Protein AF-A0A7X8L7G6-F1 (afdb_monomer_lite)

pLDDT: mean 74.13, std 14.62, range [36.41, 93.44]

Secondary structure (DSSP, 8-state):
---THHHHHHHHHHHHHHHHHHHHHHHHHHHHHHHHHHHHHHHHHHHHHHH-SHHHHHHHHHHHHHHHT--SEEEEE-TTSTT-EEEEETTSSBPS---HHHHHHHHHHHHHHHHTTTT----------

Sequence (129 aa):
MAFETSGDRSAYDAEDKKLSASTLQKAAAIKKLNGSLGVLKNEIRELSDEMGGAASTVDKINVLLQKTGFRGFQLRPHASVPDKYEVVSEDGEVSKGLSEGEKNFIAFLYFYFYVQGAWAKKTSLREKL

Radius of gyration: 26.32 Å; chains: 1; bounding box: 37×32×105 Å

Foldseek 3Di:
DDDPVVVVVVVVVVVVVVVVVVVVVVVVVVVVVVVVVVVVVVVLVVVLVVVLFLQSLQVVVQVVCVVVPNQQWGWDADPPDGNDIFIAGPVRHGDPDDDPVRVVVVVVSVVVCVVVCSSPDPPPPPPPD

Structure (mmCIF, N/CA/C/O backbone):
data_AF-A0A7X8L7G6-F1
#
_entry.id   AF-A0A7X8L7G6-F1
#
loop_
_atom_site.group_PDB
_atom_site.id
_atom_site.type_symbol
_atom_site.label_atom_id
_atom_site.label_alt_id
_atom_site.label_comp_id
_atom_site.label_asym_id
_atom_site.label_entity_id
_atom_site.label_seq_id
_atom_site.pdbx_PDB_ins_code
_atom_site.Cartn_x
_atom_site.Cartn_y
_atom_site.Cartn_z
_atom_site.occupancy
_atom_site.B_iso_or_equiv
_atom_site.auth_seq_id
_atom_site.auth_comp_id
_atom_site.auth_asym_id
_atom_site.auth_atom_id
_atom_site.pdbx_PDB_model_num
ATOM 1 N N . MET A 1 1 ? 10.939 -2.525 -69.394 1.00 42.97 1 MET A N 1
ATOM 2 C CA . MET A 1 1 ? 10.338 -2.233 -68.077 1.00 42.97 1 MET A CA 1
ATOM 3 C C . MET A 1 1 ? 11.344 -2.640 -67.016 1.00 42.97 1 MET A C 1
ATOM 5 O O . MET A 1 1 ? 11.482 -3.825 -66.749 1.00 42.97 1 MET A O 1
ATOM 9 N N . ALA A 1 2 ? 12.136 -1.686 -66.527 1.00 46.66 2 ALA A N 1
ATOM 10 C CA . ALA A 1 2 ? 13.076 -1.924 -65.437 1.00 46.66 2 ALA A CA 1
ATOM 11 C C . ALA A 1 2 ? 12.293 -1.825 -64.121 1.00 46.66 2 ALA A C 1
ATOM 13 O O . ALA A 1 2 ? 11.610 -0.835 -63.888 1.00 46.66 2 ALA A O 1
ATOM 14 N N . PHE A 1 3 ? 12.320 -2.891 -63.326 1.00 53.59 3 PHE A N 1
ATOM 15 C CA . PHE A 1 3 ? 11.676 -2.966 -62.018 1.00 53.59 3 PHE A CA 1
ATOM 16 C C . PHE A 1 3 ? 12.329 -1.942 -61.069 1.00 53.59 3 PHE A C 1
ATOM 18 O O . PHE A 1 3 ? 13.468 -2.137 -60.652 1.00 53.59 3 PHE A O 1
ATOM 25 N N . GLU A 1 4 ? 11.606 -0.889 -60.681 1.00 55.00 4 GLU A N 1
ATOM 26 C CA . GLU A 1 4 ? 11.994 0.061 -59.614 1.00 55.00 4 GLU A CA 1
ATOM 27 C C . GLU A 1 4 ? 11.937 -0.565 -58.199 1.00 55.00 4 GLU A C 1
ATOM 29 O O . GLU A 1 4 ? 12.008 0.115 -57.184 1.00 55.00 4 GLU A O 1
ATOM 34 N N . THR A 1 5 ? 11.842 -1.890 -58.081 1.00 60.91 5 THR A N 1
ATOM 35 C CA . THR A 1 5 ? 11.495 -2.569 -56.824 1.00 60.91 5 THR A CA 1
ATOM 36 C C . THR A 1 5 ? 12.658 -2.771 -55.857 1.00 60.91 5 THR A C 1
ATOM 38 O O . THR A 1 5 ? 12.431 -3.135 -54.705 1.00 60.91 5 THR A O 1
ATOM 41 N N . SER A 1 6 ? 13.912 -2.623 -56.296 1.00 61.38 6 SER A N 1
ATOM 42 C CA . SER A 1 6 ? 15.074 -2.839 -55.418 1.00 61.38 6 SER A CA 1
ATOM 43 C C . SER A 1 6 ? 15.324 -1.664 -54.472 1.00 61.38 6 SER A C 1
ATOM 45 O O . SER A 1 6 ? 15.759 -1.882 -53.343 1.00 61.38 6 SER A O 1
ATOM 47 N N . GLY A 1 7 ? 15.033 -0.437 -54.920 1.00 67.94 7 GLY A N 1
ATOM 48 C CA . GLY A 1 7 ? 15.153 0.778 -54.111 1.00 67.94 7 GLY A CA 1
ATOM 49 C C . GLY A 1 7 ? 14.130 0.790 -52.978 1.00 67.94 7 GLY A C 1
ATOM 50 O O . GLY A 1 7 ? 14.513 0.869 -51.811 1.00 67.94 7 GLY A O 1
ATOM 51 N N . ASP A 1 8 ? 12.859 0.575 -53.319 1.00 69.75 8 ASP A N 1
ATOM 52 C CA . ASP A 1 8 ? 11.760 0.525 -52.350 1.00 69.75 8 ASP A CA 1
ATOM 53 C C . ASP A 1 8 ? 11.950 -0.590 -51.323 1.00 69.75 8 ASP A C 1
ATOM 55 O O . ASP A 1 8 ? 11.849 -0.352 -50.121 1.00 69.75 8 ASP A O 1
ATOM 59 N N . ARG A 1 9 ? 12.329 -1.799 -51.760 1.00 73.88 9 ARG A N 1
ATOM 60 C CA . ARG A 1 9 ? 12.577 -2.922 -50.844 1.00 73.88 9 ARG A CA 1
ATOM 61 C C . ARG A 1 9 ? 13.689 -2.619 -49.837 1.00 73.88 9 ARG A C 1
ATOM 63 O O . ARG A 1 9 ? 13.546 -2.945 -48.666 1.00 73.88 9 ARG A O 1
ATOM 70 N N . SER A 1 10 ? 14.753 -1.933 -50.263 1.00 78.88 10 SER A N 1
ATOM 71 C CA . SER A 1 10 ? 15.842 -1.538 -49.361 1.00 78.88 10 SER A CA 1
ATOM 72 C C . SER A 1 10 ? 15.422 -0.485 -48.325 1.00 78.88 10 SER A C 1
ATOM 74 O O . SER A 1 10 ? 15.915 -0.508 -47.196 1.00 78.88 10 SER A O 1
ATOM 76 N N . ALA A 1 11 ? 14.495 0.408 -48.689 1.00 80.38 11 ALA A N 1
ATOM 77 C CA . ALA A 1 11 ? 13.940 1.412 -47.789 1.00 80.38 11 ALA A CA 1
ATOM 78 C C . ALA A 1 11 ? 13.015 0.771 -46.741 1.00 80.38 11 ALA A C 1
ATOM 80 O O . ALA A 1 11 ? 13.172 1.049 -45.551 1.00 80.38 11 ALA A O 1
ATOM 81 N N . TYR A 1 12 ? 12.143 -0.154 -47.161 1.00 81.31 12 TYR A N 1
ATOM 82 C CA . TYR A 1 12 ? 11.312 -0.952 -46.251 1.00 81.31 12 TYR A CA 1
ATOM 83 C C . TYR A 1 12 ? 12.162 -1.795 -45.287 1.00 81.31 12 TYR A C 1
ATOM 85 O O . TYR A 1 12 ? 11.950 -1.743 -44.077 1.00 81.31 12 TYR A O 1
ATOM 93 N N . ASP A 1 13 ? 13.193 -2.488 -45.785 1.00 83.75 13 ASP A N 1
ATOM 94 C CA . ASP A 1 13 ? 14.096 -3.297 -44.951 1.00 83.75 13 ASP A CA 1
ATOM 95 C C . ASP A 1 13 ? 14.867 -2.442 -43.921 1.00 83.75 13 ASP A C 1
ATOM 97 O O . ASP A 1 13 ? 15.168 -2.892 -42.807 1.00 83.75 13 ASP A O 1
ATOM 101 N N . ALA A 1 14 ? 15.211 -1.198 -44.274 1.00 86.56 14 ALA A N 1
ATOM 102 C CA . ALA A 1 14 ? 15.869 -0.258 -43.369 1.00 86.56 14 ALA A CA 1
ATOM 103 C C . ALA A 1 14 ? 14.918 0.255 -42.275 1.00 86.56 14 ALA A C 1
ATOM 105 O O . ALA A 1 14 ? 15.326 0.400 -41.115 1.00 86.56 14 ALA A O 1
ATOM 106 N N . GLU A 1 15 ? 13.657 0.503 -42.622 1.00 85.81 15 GLU A N 1
ATOM 107 C CA . GLU A 1 15 ? 12.634 0.965 -41.687 1.00 85.81 15 GLU A CA 1
ATOM 108 C C . GLU A 1 15 ? 12.215 -0.144 -40.707 1.00 85.81 15 GLU A C 1
ATOM 110 O O . GLU A 1 15 ? 12.181 0.097 -39.497 1.00 85.81 15 GLU A O 1
ATOM 115 N N . ASP A 1 16 ? 12.059 -1.384 -41.179 1.00 87.62 16 ASP A N 1
ATOM 116 C CA . ASP A 1 16 ? 11.805 -2.559 -40.332 1.00 87.62 16 ASP A CA 1
ATOM 117 C C . ASP A 1 16 ? 12.971 -2.853 -39.375 1.00 87.62 16 ASP A C 1
ATOM 119 O O . ASP A 1 16 ? 12.770 -3.163 -38.192 1.00 87.62 16 ASP A O 1
ATOM 123 N N . LYS A 1 17 ? 14.220 -2.690 -39.832 1.00 89.75 17 LYS A N 1
ATOM 124 C CA . LYS A 1 17 ? 15.397 -2.764 -38.946 1.00 89.75 17 LYS A CA 1
ATOM 125 C C . LYS A 1 17 ? 15.372 -1.687 -37.866 1.00 89.75 17 LYS A C 1
ATOM 127 O O . LYS A 1 17 ? 15.715 -1.956 -36.714 1.00 89.75 17 LYS A O 1
ATOM 132 N N . LYS A 1 18 ? 14.957 -0.468 -38.207 1.00 90.94 18 LYS A N 1
ATOM 133 C CA . LYS A 1 18 ? 14.860 0.637 -37.245 1.00 90.94 18 LYS A CA 1
ATOM 134 C C . LYS A 1 18 ? 13.737 0.397 -36.234 1.00 90.94 18 LYS A C 1
ATOM 136 O O . LYS A 1 18 ? 13.926 0.632 -35.036 1.00 90.94 18 LYS A O 1
ATOM 141 N N . LEU A 1 19 ? 12.593 -0.102 -36.696 1.00 89.25 19 LEU A N 1
ATOM 142 C CA . LEU A 1 19 ? 11.440 -0.405 -35.855 1.00 89.25 19 LEU A CA 1
ATOM 143 C C . LEU A 1 19 ? 11.740 -1.562 -34.893 1.00 89.25 19 LEU A C 1
ATOM 145 O O . LEU A 1 19 ? 11.511 -1.427 -33.690 1.00 89.25 19 LEU A O 1
ATOM 149 N N . SER A 1 20 ? 12.339 -2.649 -35.387 1.00 89.56 20 SER A N 1
ATOM 150 C CA . SER A 1 20 ? 12.769 -3.786 -34.556 1.00 89.56 20 SER A CA 1
ATOM 151 C C . SER A 1 20 ? 13.848 -3.405 -33.535 1.00 89.56 20 SER A C 1
ATOM 153 O O . SER A 1 20 ? 13.802 -3.845 -32.385 1.00 89.56 20 SER A O 1
ATOM 155 N N . ALA A 1 21 ? 14.780 -2.520 -33.892 1.00 91.94 21 ALA A N 1
ATOM 156 C CA . ALA A 1 21 ? 15.745 -1.987 -32.932 1.00 91.94 21 ALA A CA 1
ATOM 157 C C . ALA A 1 21 ? 15.062 -1.166 -31.817 1.00 91.94 21 ALA A C 1
ATOM 159 O O . ALA A 1 21 ? 15.420 -1.288 -30.642 1.00 91.94 21 ALA A O 1
ATOM 160 N N . SER A 1 22 ? 14.046 -0.362 -32.156 1.00 89.50 22 SER A N 1
ATOM 161 C CA . SER A 1 22 ? 13.289 0.429 -31.177 1.00 89.50 22 SER A CA 1
ATOM 162 C C . SER A 1 22 ? 12.438 -0.440 -30.243 1.00 89.50 22 SER A C 1
ATOM 164 O O . SER A 1 22 ? 12.393 -0.187 -29.034 1.00 89.50 22 SER A O 1
ATOM 166 N N . THR A 1 23 ? 11.7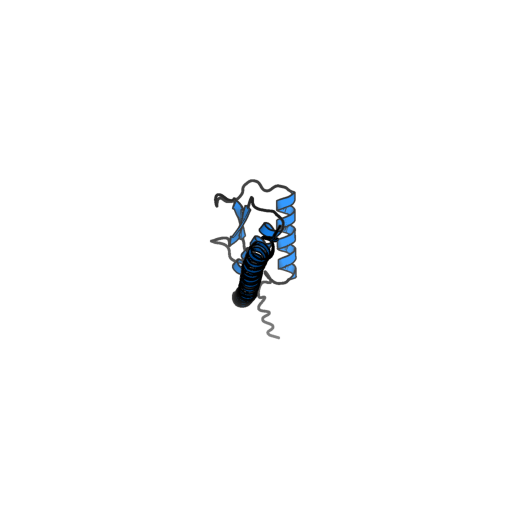91 -1.491 -30.759 1.00 90.88 23 THR A N 1
ATOM 167 C CA . THR A 1 23 ? 11.008 -2.424 -29.928 1.00 90.88 23 THR A CA 1
ATOM 168 C C . THR A 1 23 ? 11.901 -3.200 -28.963 1.00 90.88 23 THR A C 1
ATOM 170 O O . THR A 1 23 ? 11.556 -3.316 -27.784 1.00 90.88 23 THR A O 1
ATOM 173 N N . LEU A 1 24 ? 13.086 -3.636 -29.403 1.00 92.44 24 LEU A N 1
ATOM 174 C CA . LEU A 1 24 ? 14.085 -4.268 -28.536 1.00 92.44 24 LEU A CA 1
ATOM 175 C C . LEU A 1 24 ? 14.572 -3.327 -27.425 1.00 92.44 24 LEU A C 1
ATOM 177 O O . LEU A 1 24 ? 14.654 -3.737 -26.265 1.00 92.44 24 LEU A O 1
ATOM 181 N N . GLN A 1 25 ? 14.833 -2.054 -27.740 1.00 93.31 25 GLN A N 1
ATOM 182 C CA . GLN A 1 25 ? 15.198 -1.058 -26.724 1.00 93.31 25 GLN A CA 1
ATOM 183 C C . GLN A 1 25 ? 14.087 -0.848 -25.689 1.00 93.31 25 GLN A C 1
ATOM 185 O O . GLN A 1 25 ? 14.357 -0.825 -24.486 1.00 93.31 25 GLN A O 1
ATOM 190 N N . LYS A 1 26 ? 12.829 -0.735 -26.130 1.00 93.06 26 LYS A N 1
ATOM 191 C CA . LYS A 1 26 ? 11.677 -0.597 -25.223 1.00 93.06 26 LYS A CA 1
ATOM 192 C C . LYS A 1 26 ? 11.508 -1.835 -24.338 1.00 93.06 26 LYS A C 1
ATOM 194 O O . LYS A 1 26 ? 11.296 -1.691 -23.136 1.00 93.06 26 LYS A O 1
ATOM 199 N N . ALA A 1 27 ? 11.667 -3.039 -24.889 1.00 91.44 27 ALA A N 1
ATOM 200 C CA . ALA A 1 27 ? 11.612 -4.284 -24.121 1.00 91.44 27 ALA A CA 1
ATOM 201 C C . ALA A 1 27 ? 12.718 -4.351 -23.051 1.00 91.44 27 ALA A C 1
ATOM 203 O O . ALA A 1 27 ? 12.457 -4.730 -21.906 1.00 91.44 27 ALA A O 1
ATOM 204 N N . ALA A 1 28 ? 13.936 -3.916 -23.386 1.00 92.56 28 ALA A N 1
ATOM 205 C CA . ALA A 1 28 ? 15.035 -3.818 -22.428 1.00 92.56 28 ALA A CA 1
ATOM 206 C C . ALA A 1 28 ? 14.740 -2.802 -21.308 1.00 92.56 28 ALA A C 1
ATOM 208 O O . ALA A 1 28 ? 15.001 -3.084 -20.135 1.00 92.56 28 ALA A O 1
ATOM 209 N N . ALA A 1 29 ? 14.140 -1.654 -21.642 1.00 90.88 29 ALA A N 1
ATOM 210 C CA . ALA A 1 29 ? 13.725 -0.654 -20.659 1.00 90.88 29 ALA A CA 1
ATOM 211 C C . ALA A 1 29 ? 12.637 -1.189 -19.711 1.00 90.88 29 ALA A C 1
ATOM 213 O O . ALA A 1 29 ? 12.759 -1.030 -18.498 1.00 90.88 29 ALA A O 1
ATOM 214 N N . ILE A 1 30 ? 11.626 -1.893 -20.235 1.00 90.88 30 ILE A N 1
ATOM 215 C CA . ILE A 1 30 ? 10.583 -2.550 -19.427 1.00 90.88 30 ILE A CA 1
ATOM 216 C C . ILE A 1 30 ? 11.205 -3.580 -18.480 1.00 90.88 30 ILE A C 1
ATOM 218 O O . ILE A 1 30 ? 10.880 -3.606 -17.293 1.00 90.88 30 ILE A O 1
ATOM 222 N N . LYS A 1 31 ? 12.141 -4.400 -18.972 1.00 93.44 31 LYS A N 1
ATOM 223 C CA . LYS A 1 31 ? 12.853 -5.377 -18.138 1.00 93.44 31 LYS A CA 1
ATOM 224 C C . LYS A 1 31 ? 13.621 -4.693 -17.003 1.00 93.44 31 LYS A C 1
ATOM 226 O O . LYS A 1 31 ? 13.559 -5.159 -15.867 1.00 93.44 31 LYS A O 1
ATOM 231 N N . LYS A 1 32 ? 14.301 -3.579 -17.292 1.00 90.50 32 LYS A N 1
ATOM 232 C CA . LYS A 1 32 ? 15.024 -2.787 -16.287 1.00 90.50 32 LYS A CA 1
ATOM 233 C C . LYS A 1 32 ? 14.073 -2.201 -15.240 1.00 90.50 32 LYS A C 1
ATOM 235 O O . LYS A 1 32 ? 14.325 -2.368 -14.053 1.00 90.50 32 LYS A O 1
ATOM 240 N N . LEU A 1 33 ? 12.967 -1.589 -15.667 1.00 87.00 33 LEU A N 1
ATOM 241 C CA . LEU A 1 33 ? 11.948 -1.026 -14.773 1.00 87.00 33 LEU A CA 1
ATOM 242 C C . LEU A 1 33 ? 11.311 -2.093 -13.877 1.00 87.00 33 LEU A C 1
ATOM 244 O O . LEU A 1 33 ? 11.157 -1.867 -12.681 1.00 87.00 33 LEU A O 1
ATOM 248 N N . ASN A 1 34 ? 11.003 -3.272 -14.422 1.00 84.56 34 ASN A N 1
ATOM 249 C CA . ASN A 1 34 ? 10.488 -4.396 -13.639 1.00 84.56 34 ASN A CA 1
ATOM 250 C C . ASN A 1 34 ? 11.512 -4.910 -12.618 1.00 84.56 34 ASN A C 1
ATOM 252 O O . ASN A 1 34 ? 11.136 -5.247 -11.497 1.00 84.56 34 ASN A O 1
ATOM 256 N N . GLY A 1 35 ? 12.799 -4.929 -12.980 1.00 85.88 35 GLY A N 1
ATOM 257 C CA . GLY A 1 35 ? 13.886 -5.222 -12.046 1.00 85.88 35 GLY A CA 1
ATOM 258 C C . GLY A 1 35 ? 13.940 -4.210 -10.900 1.00 85.88 35 GLY A C 1
ATOM 259 O O . GLY A 1 35 ? 13.903 -4.603 -9.738 1.00 85.88 35 GLY A O 1
ATOM 260 N N . SER A 1 36 ? 13.933 -2.912 -11.215 1.00 82.44 36 SER A N 1
ATOM 261 C CA . SER A 1 36 ? 13.903 -1.836 -10.214 1.00 82.44 36 SER A CA 1
ATOM 262 C C . SER A 1 36 ? 12.656 -1.889 -9.325 1.00 82.44 36 SER A C 1
ATOM 264 O O . SER A 1 36 ? 12.766 -1.702 -8.119 1.00 82.44 36 SER A O 1
ATOM 266 N N . LEU A 1 37 ? 11.485 -2.212 -9.882 1.00 76.12 37 LEU A N 1
ATOM 267 C CA . LEU A 1 37 ? 10.253 -2.443 -9.117 1.00 76.12 37 LEU A CA 1
ATOM 268 C C . LEU A 1 37 ? 10.374 -3.627 -8.152 1.00 76.12 37 LEU A C 1
ATOM 270 O O . LEU A 1 37 ? 9.819 -3.578 -7.058 1.00 76.12 37 LEU A O 1
ATOM 274 N N . GLY A 1 38 ? 11.060 -4.698 -8.555 1.00 72.50 38 GLY A N 1
ATOM 275 C CA . GLY A 1 38 ? 11.343 -5.839 -7.685 1.00 72.50 38 GLY A CA 1
ATOM 276 C C . GLY A 1 38 ? 12.254 -5.458 -6.519 1.00 72.50 38 GLY A C 1
ATOM 277 O O . GLY A 1 38 ? 11.951 -5.798 -5.379 1.00 72.50 38 GLY A O 1
ATOM 278 N N . VAL A 1 39 ? 13.317 -4.697 -6.798 1.00 80.00 39 VAL A N 1
ATOM 279 C CA . VAL A 1 39 ? 14.249 -4.191 -5.776 1.00 80.00 39 VAL A CA 1
ATOM 280 C C . VAL A 1 39 ? 13.527 -3.279 -4.785 1.00 80.00 39 VAL A C 1
ATOM 282 O O . VAL A 1 39 ? 13.553 -3.569 -3.594 1.00 80.00 39 VAL A O 1
ATOM 285 N N . LEU A 1 40 ? 12.788 -2.269 -5.265 1.00 67.25 40 LEU A N 1
ATOM 286 C CA . LEU A 1 40 ? 12.017 -1.374 -4.392 1.00 67.25 40 LEU A CA 1
ATOM 287 C C . LEU A 1 40 ? 11.006 -2.137 -3.528 1.00 67.25 40 LEU A C 1
ATOM 289 O O . LEU A 1 40 ? 10.820 -1.814 -2.362 1.00 67.25 40 LEU A O 1
ATOM 293 N N . LYS A 1 41 ? 10.342 -3.164 -4.073 1.00 63.81 41 LYS A N 1
ATOM 294 C CA . LYS A 1 41 ? 9.407 -3.991 -3.292 1.00 63.81 41 LYS A CA 1
ATOM 295 C C . LYS A 1 41 ? 10.100 -4.769 -2.179 1.00 63.81 41 LYS A C 1
ATOM 297 O O . LYS A 1 41 ? 9.515 -4.916 -1.109 1.00 63.81 41 LYS A O 1
ATOM 302 N N . ASN A 1 42 ? 11.301 -5.280 -2.432 1.00 63.91 42 ASN A N 1
ATOM 303 C CA . ASN A 1 42 ? 12.076 -5.984 -1.416 1.00 63.91 42 ASN A CA 1
ATOM 304 C C . ASN A 1 42 ? 12.568 -5.025 -0.333 1.00 63.91 42 ASN A C 1
ATOM 306 O O . ASN A 1 42 ? 12.426 -5.342 0.839 1.00 63.91 42 ASN A O 1
ATOM 310 N N . GLU A 1 43 ? 13.024 -3.836 -0.715 1.00 66.62 43 GLU A N 1
ATOM 311 C CA . GLU A 1 43 ? 13.462 -2.792 0.215 1.00 66.62 43 GLU A CA 1
ATOM 312 C C . GLU A 1 43 ? 12.299 -2.297 1.092 1.00 66.62 43 GLU A C 1
ATOM 314 O O . GLU A 1 43 ? 12.419 -2.223 2.310 1.00 66.62 43 GLU A O 1
ATOM 319 N N . ILE A 1 44 ? 11.113 -2.091 0.504 1.00 57.78 44 ILE A N 1
ATOM 320 C CA . ILE A 1 44 ? 9.879 -1.794 1.251 1.00 57.78 44 ILE A CA 1
ATOM 321 C C . ILE A 1 44 ? 9.531 -2.930 2.220 1.00 57.78 44 ILE A C 1
ATOM 323 O O . ILE A 1 44 ? 9.073 -2.659 3.328 1.00 57.78 44 ILE A O 1
ATOM 327 N N . ARG A 1 45 ? 9.717 -4.195 1.819 1.00 53.84 45 ARG A N 1
ATOM 328 C CA . ARG A 1 45 ? 9.454 -5.364 2.673 1.00 53.84 45 ARG A CA 1
ATOM 329 C C . ARG A 1 45 ? 10.440 -5.443 3.837 1.00 53.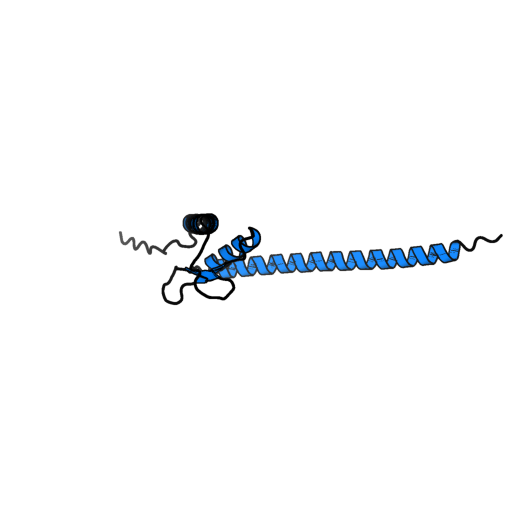84 45 ARG A C 1
ATOM 331 O O . ARG A 1 45 ? 10.010 -5.700 4.950 1.00 53.84 45 ARG A O 1
ATOM 338 N N . GLU A 1 46 ? 11.717 -5.194 3.593 1.00 61.50 46 GLU A N 1
ATOM 339 C CA . GLU A 1 46 ? 12.759 -5.209 4.624 1.00 61.50 46 GLU A CA 1
ATOM 340 C C . GLU A 1 46 ? 12.558 -4.070 5.628 1.00 61.50 46 GLU A C 1
ATOM 342 O O . GLU A 1 46 ? 12.483 -4.331 6.825 1.00 61.50 46 GLU A O 1
ATOM 347 N N . LEU A 1 47 ? 12.312 -2.844 5.153 1.00 54.47 47 LEU A N 1
ATOM 348 C CA . LEU A 1 47 ? 11.959 -1.701 6.006 1.00 54.47 47 LEU A CA 1
ATOM 349 C C . LEU A 1 47 ? 10.663 -1.943 6.795 1.00 54.47 47 LEU A C 1
ATOM 351 O O . LEU A 1 47 ? 10.535 -1.556 7.953 1.00 54.47 47 LEU A O 1
ATOM 355 N N . SER A 1 48 ? 9.693 -2.610 6.170 1.00 49.62 48 SER A N 1
ATOM 356 C CA . SER A 1 48 ? 8.431 -3.012 6.795 1.00 49.62 48 SER A CA 1
ATOM 357 C C . SER A 1 48 ? 8.618 -4.027 7.919 1.00 49.62 48 SER A C 1
ATOM 359 O O . SER A 1 48 ? 7.988 -3.907 8.971 1.00 49.62 48 SER A O 1
ATOM 361 N N . ASP A 1 49 ? 9.457 -5.032 7.683 1.00 51.31 49 ASP A N 1
ATOM 362 C CA . ASP A 1 49 ? 9.746 -6.095 8.641 1.00 51.31 49 ASP A CA 1
ATOM 363 C C . ASP A 1 49 ? 10.633 -5.568 9.790 1.00 51.31 49 ASP A C 1
ATOM 365 O O . ASP A 1 49 ? 10.460 -5.993 10.932 1.00 51.31 49 ASP A O 1
ATOM 369 N N . GLU A 1 50 ? 11.493 -4.572 9.532 1.00 51.66 50 GLU A N 1
ATOM 370 C CA . GLU A 1 50 ? 12.220 -3.823 10.570 1.00 51.66 50 GLU A CA 1
ATOM 371 C C . GLU A 1 50 ? 11.312 -2.895 11.394 1.00 51.66 50 GLU A C 1
ATOM 373 O O . GLU A 1 50 ? 11.506 -2.761 12.604 1.00 51.66 50 GLU A O 1
ATOM 378 N N . MET A 1 51 ? 10.306 -2.262 10.776 1.00 46.34 51 MET A N 1
ATOM 379 C CA . MET A 1 51 ? 9.434 -1.299 11.464 1.00 46.34 51 MET A CA 1
ATOM 380 C C . MET A 1 51 ? 8.387 -1.935 12.386 1.00 46.34 51 MET A C 1
ATOM 382 O O . MET A 1 51 ? 7.843 -1.216 13.224 1.00 46.34 51 MET A O 1
ATOM 386 N N . GLY A 1 52 ? 8.096 -3.238 12.264 1.00 52.28 52 GLY A N 1
ATOM 387 C CA . GLY A 1 52 ? 7.315 -4.012 13.244 1.00 52.28 52 GLY A CA 1
ATOM 388 C C . GLY A 1 52 ? 6.029 -3.343 13.754 1.00 52.28 52 GLY A C 1
ATOM 389 O O . GLY A 1 52 ? 5.707 -3.466 14.935 1.00 52.28 52 GLY A O 1
ATOM 390 N N . GLY A 1 53 ? 5.329 -2.587 12.903 1.00 60.53 53 GLY A N 1
ATOM 391 C CA . GLY A 1 53 ? 4.281 -1.669 13.341 1.00 60.53 53 GLY A CA 1
ATOM 392 C C . GLY A 1 53 ? 3.081 -1.612 12.405 1.00 60.53 53 GLY A C 1
ATOM 393 O O . GLY A 1 53 ? 3.182 -1.858 11.201 1.00 60.53 53 GLY A O 1
ATOM 394 N N . ALA A 1 54 ? 1.940 -1.218 12.970 1.00 59.75 54 ALA A N 1
ATOM 395 C CA . ALA A 1 54 ? 0.655 -1.079 12.288 1.00 59.75 54 ALA A CA 1
ATOM 396 C C . ALA A 1 54 ? 0.697 -0.276 10.977 1.00 59.75 54 ALA A C 1
ATOM 398 O O . ALA A 1 54 ? -0.076 -0.568 10.070 1.00 59.75 54 ALA A O 1
ATOM 399 N N . ALA A 1 55 ? 1.615 0.688 10.847 1.00 60.16 55 ALA A N 1
ATOM 400 C CA . ALA A 1 55 ? 1.805 1.469 9.623 1.00 60.16 55 ALA A CA 1
ATOM 401 C C . ALA A 1 55 ? 2.231 0.602 8.423 1.00 60.16 55 ALA A C 1
ATOM 403 O O . ALA A 1 55 ? 1.618 0.685 7.363 1.00 60.16 55 ALA A O 1
ATOM 404 N N . SER A 1 56 ? 3.188 -0.313 8.615 1.00 69.38 56 SER A N 1
ATOM 405 C CA . SER A 1 56 ? 3.626 -1.237 7.559 1.00 69.38 56 SER A CA 1
ATOM 406 C C . SER A 1 56 ? 2.496 -2.174 7.113 1.00 69.38 56 SER A C 1
ATOM 408 O O . SER A 1 56 ? 2.330 -2.475 5.928 1.00 69.38 56 SER A O 1
ATOM 410 N N . THR A 1 57 ? 1.676 -2.622 8.062 1.00 73.69 57 THR A N 1
ATOM 411 C CA . THR A 1 57 ? 0.539 -3.498 7.769 1.00 73.69 57 THR A CA 1
ATOM 412 C C . THR A 1 57 ? -0.576 -2.755 7.039 1.00 73.69 57 THR A C 1
ATOM 414 O O . THR A 1 57 ? -1.160 -3.300 6.102 1.00 73.69 57 THR A O 1
ATOM 417 N N . VAL A 1 58 ? -0.840 -1.501 7.413 1.00 80.31 58 VAL A N 1
ATOM 418 C CA . VAL A 1 58 ? -1.794 -0.623 6.722 1.00 80.31 58 VAL A CA 1
ATOM 419 C C . VAL A 1 58 ? -1.392 -0.411 5.260 1.00 80.31 58 VAL A C 1
ATOM 421 O O . VAL A 1 58 ? -2.239 -0.557 4.378 1.00 80.31 58 VAL A O 1
ATOM 424 N N . ASP A 1 59 ? -0.108 -0.192 4.974 1.00 81.12 59 ASP A N 1
ATOM 425 C CA . ASP A 1 59 ? 0.375 -0.038 3.596 1.00 81.12 59 ASP A CA 1
ATOM 426 C C . ASP A 1 59 ? 0.202 -1.323 2.773 1.00 81.12 59 ASP A C 1
ATOM 428 O O . ASP A 1 59 ? -0.286 -1.289 1.637 1.00 81.12 59 ASP A O 1
ATOM 432 N N . LYS A 1 60 ? 0.519 -2.487 3.361 1.00 77.44 60 LYS A N 1
ATOM 433 C CA . LYS A 1 60 ? 0.283 -3.802 2.732 1.00 77.44 60 LYS A CA 1
ATOM 434 C C . LYS A 1 60 ? -1.206 -4.012 2.419 1.00 77.44 60 LYS A C 1
ATOM 436 O O . LYS A 1 60 ? -1.538 -4.509 1.338 1.00 77.44 60 LYS A O 1
ATOM 441 N N . ILE A 1 61 ? -2.098 -3.606 3.324 1.00 83.06 61 ILE A N 1
ATOM 442 C CA . ILE A 1 61 ? -3.551 -3.667 3.120 1.00 83.06 61 ILE A CA 1
ATOM 443 C C . ILE A 1 61 ? -3.993 -2.720 1.996 1.00 83.06 61 ILE A C 1
ATOM 445 O O . ILE A 1 61 ? -4.731 -3.151 1.111 1.00 83.06 61 ILE A O 1
ATOM 449 N N . ASN A 1 62 ? -3.510 -1.478 1.963 1.00 85.62 62 ASN A N 1
ATOM 450 C CA . ASN A 1 62 ? -3.861 -0.510 0.917 1.00 85.62 62 ASN A CA 1
ATOM 451 C C . ASN A 1 62 ? -3.458 -0.991 -0.483 1.00 85.62 62 ASN A C 1
ATOM 453 O O . ASN A 1 62 ? -4.237 -0.879 -1.432 1.00 85.62 62 ASN A O 1
ATOM 457 N N . VAL A 1 63 ? -2.285 -1.619 -0.613 1.00 84.31 63 VAL A N 1
ATOM 458 C CA . VAL A 1 63 ? -1.858 -2.247 -1.874 1.00 84.31 63 VAL A CA 1
ATOM 459 C C . VAL A 1 63 ? -2.798 -3.386 -2.286 1.00 84.31 63 VAL A C 1
ATOM 461 O O . VAL A 1 63 ? -3.098 -3.535 -3.473 1.00 84.31 63 VAL A O 1
ATOM 464 N N . LEU A 1 64 ? -3.259 -4.207 -1.337 1.00 83.75 64 LEU A N 1
ATOM 465 C CA . LEU A 1 64 ? -4.214 -5.285 -1.614 1.00 83.75 64 LEU A CA 1
ATOM 466 C C . LEU A 1 64 ? -5.569 -4.729 -2.058 1.00 83.75 64 LEU A C 1
ATOM 468 O O . LEU A 1 64 ? -6.068 -5.161 -3.096 1.00 83.75 64 LEU A O 1
ATOM 472 N N . LEU A 1 65 ? -6.103 -3.735 -1.344 1.00 84.81 65 LEU A N 1
ATOM 473 C CA . LEU A 1 65 ? -7.363 -3.064 -1.674 1.00 84.81 65 LEU A CA 1
ATOM 474 C C . LEU A 1 65 ? -7.357 -2.554 -3.120 1.00 84.81 65 LEU A C 1
ATOM 476 O O . LEU A 1 65 ? -8.227 -2.940 -3.911 1.00 84.81 65 LEU A O 1
ATOM 480 N N . GLN A 1 66 ? -6.308 -1.819 -3.507 1.00 83.69 66 GLN A N 1
ATOM 481 C CA . GLN A 1 66 ? -6.161 -1.304 -4.871 1.00 83.69 66 GLN A CA 1
ATOM 482 C C . GLN A 1 66 ? -6.105 -2.415 -5.926 1.00 83.69 66 GLN A C 1
ATOM 484 O O . GLN A 1 66 ? -6.747 -2.305 -6.972 1.00 83.69 66 GLN A O 1
ATOM 489 N N . LYS A 1 67 ? -5.370 -3.504 -5.660 1.00 81.88 67 LYS A N 1
ATOM 490 C CA . LYS A 1 67 ? -5.275 -4.650 -6.583 1.00 81.88 67 LYS A CA 1
ATOM 491 C C . LYS A 1 67 ? -6.599 -5.384 -6.758 1.00 81.88 67 LYS A C 1
ATOM 493 O O . LYS A 1 67 ? -6.867 -5.888 -7.843 1.00 81.88 67 LYS A O 1
ATOM 498 N N . THR A 1 68 ? -7.407 -5.452 -5.705 1.00 81.56 68 THR A N 1
ATOM 499 C CA . THR A 1 68 ? -8.724 -6.103 -5.730 1.00 81.56 68 THR A CA 1
ATOM 500 C C . THR A 1 68 ? -9.837 -5.226 -6.306 1.00 81.56 68 THR A C 1
ATOM 502 O O . THR A 1 68 ? -10.923 -5.730 -6.566 1.00 81.56 68 THR A O 1
ATOM 505 N N . GLY A 1 69 ? -9.567 -3.940 -6.555 1.00 82.75 69 GLY A N 1
ATOM 506 C CA . GLY A 1 69 ? -10.521 -3.005 -7.158 1.00 82.75 69 GLY A CA 1
ATOM 507 C C . GLY A 1 69 ? -11.238 -2.083 -6.169 1.00 82.75 69 GLY A C 1
ATOM 508 O O . GLY A 1 69 ? -12.030 -1.251 -6.604 1.00 82.75 69 GLY A O 1
ATOM 509 N N . PHE A 1 70 ? -10.934 -2.161 -4.871 1.00 82.06 70 PHE A N 1
ATOM 510 C CA . PHE A 1 70 ? -11.442 -1.215 -3.876 1.00 82.06 70 PHE A CA 1
ATOM 511 C C . PHE A 1 70 ? -10.652 0.095 -3.967 1.00 82.06 70 PHE A C 1
ATOM 513 O O . PHE A 1 70 ? -9.487 0.154 -3.574 1.00 82.06 70 PHE A O 1
ATOM 520 N N . ARG A 1 71 ? -11.278 1.132 -4.539 1.00 79.94 71 ARG A N 1
ATOM 521 C CA . ARG A 1 71 ? -10.686 2.477 -4.705 1.00 79.94 71 ARG A CA 1
ATOM 522 C C . ARG A 1 71 ? -11.396 3.572 -3.910 1.00 79.94 71 ARG A C 1
ATOM 524 O O . ARG A 1 71 ? -10.805 4.612 -3.684 1.00 79.94 71 ARG A O 1
ATOM 531 N N . GLY A 1 72 ? -12.626 3.328 -3.452 1.00 81.00 72 GLY A N 1
ATOM 532 C CA . GLY A 1 72 ? -13.424 4.330 -2.735 1.00 81.00 72 GLY A CA 1
ATOM 533 C C . GLY A 1 72 ? -12.943 4.640 -1.313 1.00 81.00 72 GLY A C 1
ATOM 534 O O . GLY A 1 72 ? -13.458 5.562 -0.685 1.00 81.00 72 GLY A O 1
ATOM 535 N N . PHE A 1 73 ? -11.977 3.879 -0.790 1.00 86.12 73 PHE A N 1
ATOM 536 C CA . PHE A 1 73 ? -11.396 4.100 0.528 1.00 86.12 73 PHE A CA 1
ATOM 537 C C . PHE A 1 73 ? -9.970 3.550 0.628 1.00 86.12 73 PHE A C 1
ATOM 539 O O . PHE A 1 73 ? -9.533 2.715 -0.165 1.00 86.12 73 PHE A O 1
ATOM 546 N N . GLN A 1 74 ? -9.275 3.989 1.670 1.00 87.50 74 GLN A N 1
ATOM 547 C CA . GLN A 1 74 ? -7.970 3.500 2.101 1.00 87.50 74 GLN A CA 1
ATOM 548 C C . GLN A 1 74 ? -7.933 3.422 3.631 1.00 87.50 74 GLN A C 1
ATOM 550 O O . GLN A 1 74 ? -8.746 4.032 4.327 1.00 87.50 74 GLN A O 1
ATOM 555 N N . LEU A 1 75 ? -6.995 2.657 4.172 1.00 87.44 75 LEU A N 1
ATOM 556 C CA . LEU A 1 75 ? -6.710 2.622 5.600 1.00 87.44 75 LEU A CA 1
ATOM 557 C C . LEU A 1 75 ? -5.607 3.626 5.942 1.00 87.44 75 LEU A C 1
ATOM 559 O O . LEU A 1 75 ? -4.653 3.794 5.182 1.00 87.44 75 LEU A O 1
ATOM 563 N N . ARG A 1 76 ? -5.700 4.244 7.118 1.00 85.06 76 ARG A N 1
ATOM 564 C CA . ARG A 1 76 ? -4.645 5.084 7.701 1.00 85.06 76 ARG A CA 1
ATOM 565 C C . ARG A 1 76 ? -4.408 4.686 9.159 1.00 85.06 76 ARG A C 1
ATOM 567 O O . ARG A 1 76 ? -5.374 4.339 9.837 1.00 85.06 76 ARG A O 1
ATOM 574 N N . PRO A 1 77 ? -3.169 4.740 9.680 1.00 81.19 77 PRO A N 1
ATOM 575 C CA . PRO A 1 77 ? -2.927 4.552 11.108 1.00 81.19 77 PRO A CA 1
ATOM 576 C C . PRO A 1 77 ? -3.707 5.572 11.945 1.00 81.19 77 PRO A C 1
ATOM 578 O O . PRO A 1 77 ? -3.779 6.751 11.596 1.00 81.19 77 PRO A O 1
ATOM 581 N N . HIS A 1 78 ? -4.278 5.130 13.062 1.00 81.31 78 HIS A N 1
ATOM 582 C CA . HIS A 1 78 ? -5.014 6.013 13.956 1.00 81.31 78 HIS A CA 1
ATOM 583 C C . HIS A 1 78 ? -4.035 6.928 14.703 1.00 81.31 78 HIS A C 1
ATOM 585 O O . HIS A 1 78 ? -3.180 6.453 15.448 1.00 81.31 78 HIS A O 1
ATOM 591 N N . ALA A 1 79 ? -4.197 8.247 14.568 1.00 75.00 79 ALA A N 1
ATOM 592 C CA . ALA A 1 79 ? -3.236 9.230 15.082 1.00 75.00 79 ALA A CA 1
ATOM 593 C C . ALA A 1 79 ? -2.962 9.113 16.595 1.00 75.00 79 ALA A C 1
ATOM 595 O O . ALA A 1 79 ? -1.835 9.302 17.042 1.00 75.00 79 ALA A O 1
ATOM 596 N N . SER A 1 80 ? -3.989 8.797 17.390 1.00 75.12 80 SER A N 1
ATOM 597 C CA . SER A 1 80 ? -3.887 8.758 18.860 1.00 75.12 80 SER A CA 1
ATOM 598 C C . SER A 1 80 ? -3.880 7.361 19.479 1.00 75.12 80 SER A C 1
ATOM 600 O O . SER A 1 80 ? -3.701 7.251 20.690 1.00 75.12 80 SER A O 1
ATOM 602 N N . VAL A 1 81 ? -4.121 6.299 18.702 1.00 72.69 81 VAL A N 1
ATOM 603 C CA . VAL A 1 81 ? -4.245 4.943 19.253 1.00 72.69 81 VAL A CA 1
ATOM 604 C C . VAL A 1 81 ? -3.260 4.035 18.529 1.00 72.69 81 VAL A C 1
ATOM 606 O O . VAL A 1 81 ? -3.483 3.721 17.359 1.00 72.69 81 VAL A O 1
ATOM 609 N N . PRO A 1 82 ? -2.185 3.610 19.217 1.00 67.00 82 PRO A N 1
ATOM 610 C CA . PRO A 1 82 ? -1.238 2.651 18.673 1.00 67.00 82 PRO A CA 1
ATOM 611 C C . PRO A 1 82 ? -1.958 1.383 18.228 1.00 67.00 82 PRO A C 1
ATOM 613 O O . PRO A 1 82 ? -2.945 0.968 18.840 1.00 67.00 82 PRO A O 1
ATOM 616 N N . ASP A 1 83 ? -1.460 0.775 17.160 1.00 66.75 83 ASP A N 1
ATOM 617 C CA . ASP A 1 83 ? -1.980 -0.488 16.639 1.00 66.75 83 ASP A CA 1
ATOM 618 C C . ASP A 1 83 ? -3.461 -0.468 16.236 1.00 66.75 83 ASP A C 1
ATOM 620 O O . ASP A 1 83 ? -4.120 -1.506 16.164 1.00 66.75 83 ASP A O 1
ATOM 624 N N . LYS A 1 84 ? -3.989 0.716 15.913 1.00 75.31 84 LYS A N 1
ATOM 625 C CA . LYS A 1 84 ? -5.295 0.873 15.273 1.00 75.31 84 LYS A CA 1
ATOM 626 C C . LYS A 1 84 ? -5.176 1.623 13.961 1.00 75.31 84 LYS A C 1
ATOM 628 O O . LYS A 1 84 ? -4.224 2.361 13.720 1.00 75.31 84 LYS A O 1
ATOM 633 N 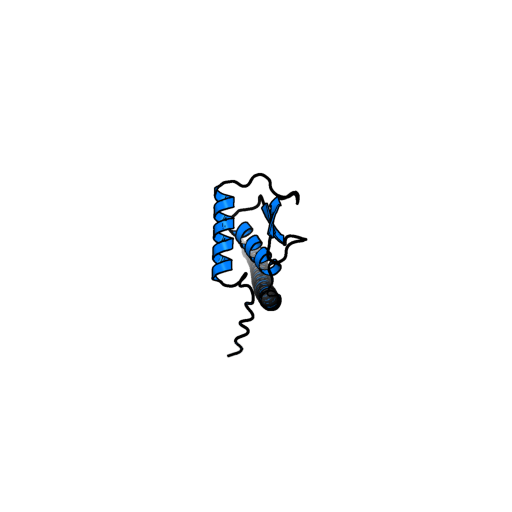N . TYR A 1 85 ? -6.185 1.439 13.125 1.00 81.88 85 TYR A N 1
ATOM 634 C CA . TYR A 1 85 ? -6.351 2.156 11.874 1.00 81.88 85 TYR A CA 1
ATOM 635 C C . TYR A 1 85 ? -7.781 2.664 11.748 1.00 81.88 85 TYR A C 1
ATOM 637 O O . TYR A 1 85 ? -8.708 2.164 12.389 1.00 81.88 85 TYR A O 1
ATOM 645 N N . GLU A 1 86 ? -7.937 3.656 10.893 1.00 86.19 86 GLU A N 1
ATOM 646 C CA . GLU A 1 86 ? -9.211 4.202 10.465 1.00 86.19 86 GLU A CA 1
ATOM 647 C C . GLU A 1 86 ? -9.355 4.037 8.955 1.00 86.19 86 GLU A C 1
ATOM 649 O O . GLU A 1 86 ? -8.368 3.963 8.218 1.00 86.19 86 GLU A O 1
ATOM 654 N N . VAL A 1 87 ? -10.601 3.946 8.506 1.00 87.38 87 VAL A N 1
ATOM 655 C CA . VAL A 1 87 ? -10.936 3.894 7.087 1.00 87.38 87 VAL A CA 1
ATOM 656 C C . VAL A 1 87 ? -11.240 5.315 6.641 1.00 87.38 87 VAL A C 1
ATOM 658 O O . VAL A 1 87 ? -12.137 5.951 7.197 1.00 87.38 87 VAL A O 1
ATOM 661 N N . VAL A 1 88 ? -10.516 5.809 5.645 1.00 87.56 88 VAL A N 1
ATOM 662 C CA . VAL A 1 88 ? -10.719 7.141 5.071 1.00 87.56 88 VAL A CA 1
ATOM 663 C C . VAL A 1 88 ? -11.161 7.020 3.618 1.00 87.56 88 VAL A C 1
ATOM 665 O O . VAL A 1 88 ? -10.676 6.155 2.887 1.00 87.56 88 VAL A O 1
ATOM 668 N N . SER A 1 89 ? -12.109 7.858 3.209 1.00 83.00 89 SER A N 1
ATOM 669 C CA . SER A 1 89 ? -12.550 7.961 1.812 1.00 83.00 89 SER A CA 1
ATOM 670 C C . SER A 1 89 ? -11.490 8.663 0.947 1.00 83.00 89 SER A C 1
ATOM 672 O O . SER A 1 89 ? -10.488 9.159 1.469 1.00 83.00 89 SER A O 1
ATOM 674 N N . GLU A 1 90 ? -11.701 8.732 -0.373 1.00 77.19 90 GLU A N 1
ATOM 675 C CA . GLU A 1 90 ? -10.812 9.472 -1.292 1.00 77.19 90 GLU A CA 1
ATOM 676 C C . GLU A 1 90 ? -10.591 10.935 -0.867 1.00 77.19 90 GLU A C 1
ATOM 678 O O . GLU A 1 90 ? -9.478 11.441 -0.985 1.00 77.19 90 GLU A O 1
ATOM 683 N N . ASP A 1 91 ? -11.605 11.574 -0.277 1.00 77.88 91 ASP A N 1
ATOM 684 C CA . ASP A 1 91 ? -11.531 12.956 0.219 1.00 77.88 91 ASP A CA 1
ATOM 685 C C . ASP A 1 91 ? -10.691 13.115 1.505 1.00 77.88 91 ASP A C 1
ATOM 687 O O . ASP A 1 91 ? -10.522 14.222 2.012 1.00 77.88 91 ASP A O 1
ATOM 691 N N . GLY A 1 92 ? -10.171 12.020 2.073 1.00 74.62 92 GLY A N 1
ATOM 692 C CA . GLY A 1 92 ? -9.356 12.027 3.296 1.00 74.62 92 GLY A CA 1
ATOM 693 C C . GLY A 1 92 ? -10.152 12.096 4.605 1.00 74.62 92 GLY A C 1
ATOM 694 O O . GLY A 1 92 ? -9.566 11.989 5.685 1.00 74.62 92 GLY A O 1
ATOM 695 N N . GLU A 1 93 ? -11.475 12.218 4.512 1.00 80.56 93 GLU A N 1
ATOM 696 C CA . GLU A 1 93 ? -12.408 12.151 5.636 1.00 80.56 93 GLU A CA 1
ATOM 697 C C . GLU A 1 93 ? -12.639 10.707 6.094 1.00 80.56 93 GLU A C 1
ATOM 699 O O . GLU A 1 93 ? -12.618 9.767 5.294 1.00 80.56 93 GLU A O 1
ATOM 704 N N . VAL A 1 94 ? -12.913 10.523 7.389 1.00 78.38 94 VAL A N 1
ATOM 705 C CA . VAL A 1 94 ? -13.265 9.206 7.940 1.00 78.38 94 VAL A CA 1
ATOM 706 C C . VAL A 1 94 ? -14.549 8.713 7.275 1.00 78.38 94 VAL A C 1
ATOM 708 O O . VAL A 1 94 ? -15.592 9.374 7.329 1.00 78.38 94 VAL A O 1
ATOM 711 N N . SER A 1 95 ? -14.476 7.540 6.645 1.00 74.69 95 SER A N 1
ATOM 712 C CA . SER A 1 95 ? -15.586 7.007 5.861 1.00 74.69 95 SER A CA 1
ATOM 713 C C . SER A 1 95 ? -16.774 6.672 6.763 1.00 74.69 95 SER A C 1
ATOM 715 O O . SER A 1 95 ? -16.668 5.886 7.706 1.00 74.69 95 SER A O 1
ATOM 717 N N . LYS A 1 96 ? -17.936 7.261 6.459 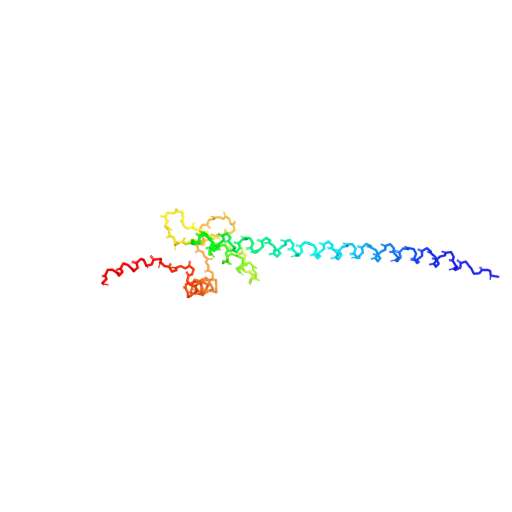1.00 69.69 96 LYS A N 1
ATOM 718 C CA . LYS A 1 96 ? -19.200 7.019 7.180 1.00 69.69 96 LYS A CA 1
ATOM 719 C C . LYS A 1 96 ? -20.055 5.915 6.549 1.00 69.69 96 LYS A C 1
ATOM 721 O O . LYS A 1 96 ? -21.055 5.515 7.140 1.00 69.69 96 LYS A O 1
ATOM 726 N N . GLY A 1 97 ? -19.680 5.418 5.369 1.00 70.94 97 GLY A N 1
ATOM 727 C CA . GLY A 1 97 ? -20.512 4.521 4.569 1.00 70.94 97 GLY A CA 1
ATOM 728 C C . GLY A 1 97 ? -19.688 3.522 3.772 1.00 70.94 97 GLY A C 1
ATOM 729 O O . GLY A 1 97 ? -19.458 3.725 2.589 1.00 70.94 97 GLY A O 1
ATOM 730 N N . LEU A 1 98 ? -19.279 2.434 4.423 1.00 79.75 98 LEU A N 1
ATOM 731 C CA . LEU A 1 98 ? -18.767 1.243 3.744 1.00 79.75 98 LEU A CA 1
ATOM 732 C C . LEU A 1 98 ? -19.934 0.318 3.399 1.00 79.75 98 LEU A C 1
ATOM 734 O O . LEU A 1 98 ? -20.806 0.066 4.246 1.00 79.75 98 LEU A O 1
ATOM 738 N N . SER A 1 99 ? -19.926 -0.228 2.189 1.00 83.88 99 SER A N 1
ATOM 739 C CA . SER A 1 99 ? -20.801 -1.337 1.817 1.00 83.88 99 SER A CA 1
ATOM 740 C C . SER A 1 99 ? -20.501 -2.575 2.671 1.00 83.88 99 SER A C 1
ATOM 742 O O . SER A 1 99 ? -19.432 -2.722 3.268 1.00 83.88 99 SER A O 1
ATOM 744 N N . GLU A 1 100 ? -21.459 -3.495 2.750 1.00 82.38 100 GLU A N 1
ATOM 745 C CA . GLU A 1 100 ? -21.302 -4.737 3.515 1.00 82.38 100 GLU A CA 1
ATOM 746 C C . GLU A 1 100 ? -20.144 -5.601 2.991 1.00 82.38 100 GLU A C 1
ATOM 748 O O . GLU A 1 100 ? -19.375 -6.156 3.776 1.00 82.38 100 GLU A O 1
ATOM 753 N N . GLY A 1 101 ? -19.948 -5.625 1.667 1.00 83.00 101 GLY A N 1
ATOM 754 C CA . GLY A 1 101 ? -18.811 -6.295 1.036 1.00 83.00 101 GLY A CA 1
ATOM 755 C C . GLY A 1 101 ? -17.465 -5.702 1.460 1.00 83.00 101 GLY A C 1
ATOM 756 O O . GLY A 1 101 ? -16.545 -6.446 1.789 1.00 83.00 101 GLY A O 1
ATOM 757 N N . GLU A 1 102 ? -17.358 -4.374 1.531 1.00 84.38 102 GLU A N 1
ATOM 758 C CA . GLU A 1 102 ? -16.130 -3.686 1.955 1.00 84.38 102 GLU A CA 1
ATOM 759 C C . GLU A 1 102 ? -15.826 -3.920 3.436 1.00 84.38 102 GLU A C 1
ATOM 761 O O . GLU A 1 102 ? -14.681 -4.196 3.796 1.00 84.38 102 GLU A O 1
ATOM 766 N N . LYS A 1 103 ? -16.853 -3.893 4.295 1.00 85.38 103 LYS A N 1
ATOM 767 C CA . LYS A 1 103 ? -16.713 -4.222 5.723 1.00 85.38 103 LYS A CA 1
ATOM 768 C C . LYS A 1 103 ? -16.219 -5.651 5.921 1.00 85.38 103 LYS A C 1
ATOM 770 O O . LYS A 1 103 ? -15.260 -5.860 6.664 1.00 85.38 103 LYS A O 1
ATOM 775 N N . ASN A 1 104 ? -16.829 -6.618 5.233 1.00 86.38 104 ASN A N 1
ATOM 776 C CA . ASN A 1 104 ? -16.407 -8.016 5.302 1.00 86.38 104 ASN A CA 1
ATOM 777 C C . ASN A 1 104 ? -14.981 -8.200 4.784 1.00 86.38 104 ASN A C 1
ATOM 779 O O . ASN A 1 104 ? -14.207 -8.953 5.374 1.00 86.38 104 ASN A O 1
ATOM 783 N N . PHE A 1 105 ? -14.609 -7.490 3.720 1.00 83.44 105 PHE A N 1
ATOM 784 C CA . PHE A 1 105 ? -13.269 -7.590 3.163 1.00 83.44 105 PHE A CA 1
ATOM 785 C C . PHE A 1 105 ? -12.204 -7.005 4.098 1.00 83.44 105 PHE A C 1
ATOM 787 O O . PHE A 1 105 ? -11.184 -7.648 4.348 1.00 83.44 105 PHE A O 1
ATOM 794 N N . ILE A 1 106 ? -12.455 -5.836 4.694 1.00 83.31 106 ILE A N 1
ATOM 795 C CA . ILE A 1 106 ? -11.567 -5.256 5.713 1.00 83.31 106 ILE A CA 1
ATOM 796 C C . ILE A 1 106 ? -11.448 -6.196 6.921 1.00 83.31 106 ILE A C 1
ATOM 798 O O . ILE A 1 106 ? -10.341 -6.409 7.416 1.00 83.31 106 ILE A O 1
ATOM 802 N N . ALA A 1 107 ? -12.554 -6.790 7.379 1.00 84.31 107 ALA A N 1
ATOM 803 C CA . ALA A 1 107 ? -12.540 -7.743 8.489 1.00 84.31 107 ALA A CA 1
ATOM 804 C C . ALA A 1 107 ? -11.721 -9.004 8.159 1.00 84.31 107 ALA A C 1
ATOM 806 O O . ALA A 1 107 ? -10.939 -9.473 8.989 1.00 84.31 107 ALA A O 1
ATOM 807 N N . PHE A 1 108 ? -11.841 -9.517 6.930 1.00 85.38 108 PHE A N 1
ATOM 808 C CA . PHE A 1 108 ? -11.013 -10.616 6.439 1.00 85.38 108 PHE A CA 1
ATOM 809 C C . PHE A 1 108 ? -9.524 -10.251 6.447 1.00 85.38 108 PHE A C 1
ATOM 811 O O . PHE A 1 108 ? -8.716 -11.025 6.958 1.00 85.38 108 PHE A O 1
ATOM 818 N N . LEU A 1 109 ? -9.150 -9.073 5.937 1.00 81.56 109 LEU A N 1
ATOM 819 C CA . LEU A 1 109 ? -7.754 -8.624 5.927 1.00 81.56 109 LEU A CA 1
ATOM 820 C C . LEU A 1 109 ? -7.205 -8.429 7.342 1.00 81.56 109 LEU A C 1
ATOM 822 O O . LEU A 1 109 ? -6.077 -8.838 7.616 1.00 81.56 109 LEU A O 1
ATOM 826 N N . TYR A 1 110 ? -8.008 -7.873 8.250 1.00 79.06 110 TYR A N 1
ATOM 827 C CA . TYR A 1 110 ? -7.652 -7.773 9.662 1.00 79.06 110 TYR A CA 1
ATOM 828 C C . TYR A 1 110 ? -7.303 -9.145 10.239 1.00 79.06 110 TYR A C 1
ATOM 830 O O . TYR A 1 110 ? -6.213 -9.329 10.777 1.00 79.06 110 TYR A O 1
ATOM 838 N N . PHE A 1 111 ? -8.190 -10.129 10.064 1.00 77.00 111 PHE A N 1
ATOM 839 C CA . PHE A 1 111 ? -7.966 -11.484 10.557 1.00 77.00 111 PHE A CA 1
ATOM 840 C C . PHE A 1 111 ? -6.759 -12.156 9.889 1.00 77.00 111 PHE A C 1
ATOM 842 O O . PHE A 1 111 ? -5.928 -12.750 10.571 1.00 77.00 111 PHE A O 1
ATOM 849 N N . TYR A 1 112 ? -6.618 -12.017 8.571 1.00 79.62 112 TYR A N 1
ATOM 850 C CA . TYR A 1 112 ? -5.499 -12.566 7.809 1.00 79.62 112 TYR A CA 1
ATOM 851 C C . TYR A 1 112 ? -4.149 -12.069 8.346 1.00 79.62 112 TYR A C 1
ATOM 853 O O . TYR A 1 112 ? -3.276 -12.873 8.676 1.00 79.62 112 TYR A O 1
ATOM 861 N N . PHE A 1 113 ? -3.990 -10.752 8.503 1.00 72.31 113 PHE A N 1
ATOM 862 C CA . PHE A 1 113 ? -2.751 -10.167 9.020 1.00 72.31 113 PHE A CA 1
ATOM 863 C C . PHE A 1 113 ? -2.566 -10.407 10.524 1.00 72.31 113 PHE A C 1
ATOM 865 O O . PHE A 1 113 ? -1.431 -10.527 10.987 1.00 72.31 113 PHE A O 1
ATOM 872 N N . TYR A 1 114 ? -3.654 -10.526 11.289 1.00 72.56 114 TYR A N 1
ATOM 873 C CA . TYR A 1 114 ? -3.607 -10.916 12.699 1.00 72.56 114 TYR A CA 1
ATOM 874 C C . TYR A 1 114 ? -3.033 -12.328 12.872 1.00 72.56 114 TYR A C 1
ATOM 876 O O . TYR A 1 114 ? -2.095 -12.516 13.645 1.00 72.56 114 TYR A O 1
ATOM 884 N N . VAL A 1 115 ? -3.521 -13.302 12.096 1.00 70.81 115 VAL A N 1
ATOM 885 C CA . VAL A 1 115 ? -3.019 -14.688 12.109 1.00 70.81 115 VAL A CA 1
ATOM 886 C C . VAL A 1 115 ? -1.565 -14.773 11.636 1.00 70.81 115 VAL A C 1
ATOM 888 O O . VAL A 1 115 ? -0.804 -15.590 12.145 1.00 70.81 115 VAL A O 1
ATOM 891 N N . GLN A 1 116 ? -1.142 -13.901 10.718 1.00 67.06 116 GLN A N 1
ATOM 892 C CA . GLN A 1 116 ? 0.258 -13.812 10.280 1.00 67.06 116 GLN A CA 1
ATOM 893 C C . GLN A 1 116 ? 1.193 -13.115 11.280 1.00 67.06 116 GLN A C 1
ATOM 895 O O . GLN A 1 116 ? 2.384 -12.981 11.011 1.00 67.06 116 GLN A O 1
ATOM 900 N N . GLY A 1 117 ? 0.681 -12.672 12.430 1.00 64.38 117 GLY A N 1
ATOM 901 C CA . GLY A 1 117 ? 1.487 -12.053 13.479 1.00 64.38 117 GLY A CA 1
ATOM 902 C C . GLY A 1 117 ? 1.804 -10.574 13.252 1.00 64.38 117 GLY A C 1
ATOM 903 O O . GLY A 1 117 ? 2.547 -9.995 14.037 1.00 64.38 117 GLY A O 1
ATOM 904 N N . ALA A 1 118 ? 1.205 -9.925 12.248 1.00 63.94 118 ALA A N 1
ATOM 905 C CA . ALA A 1 118 ? 1.443 -8.508 11.947 1.00 63.94 118 ALA A CA 1
ATOM 906 C C . ALA A 1 118 ? 0.933 -7.552 13.045 1.00 63.94 118 ALA A C 1
ATOM 908 O O . ALA A 1 118 ? 1.355 -6.403 13.121 1.00 63.94 118 ALA A O 1
ATOM 909 N N . TRP A 1 119 ? 0.025 -8.045 13.891 1.00 62.34 119 TRP A N 1
ATOM 910 C CA . TRP A 1 119 ? -0.531 -7.347 15.055 1.00 62.34 119 TRP A CA 1
ATOM 911 C C . TRP A 1 119 ? -0.283 -8.131 16.348 1.00 62.34 119 TRP A C 1
ATOM 913 O O . TRP A 1 119 ? -0.955 -7.902 17.357 1.00 62.34 119 TRP A O 1
ATOM 923 N N . ALA A 1 120 ? 0.641 -9.102 16.324 1.00 56.53 120 ALA A N 1
ATOM 924 C CA . ALA A 1 120 ? 1.006 -9.835 17.521 1.00 56.53 120 ALA A CA 1
ATOM 925 C C . ALA A 1 120 ? 1.615 -8.840 18.508 1.00 56.53 120 ALA A C 1
ATOM 927 O O . ALA A 1 120 ? 2.739 -8.367 18.337 1.00 56.53 120 ALA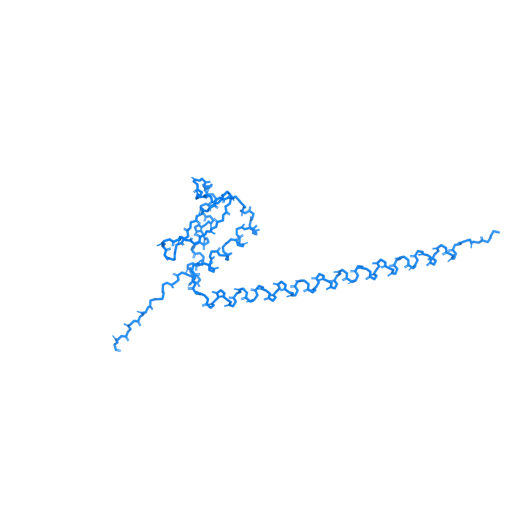 A O 1
ATOM 928 N N . LYS A 1 121 ? 0.856 -8.521 19.561 1.00 49.75 121 LYS A N 1
ATOM 929 C CA . LYS A 1 121 ? 1.388 -7.838 20.733 1.00 49.75 121 LYS A CA 1
ATOM 930 C C . LYS A 1 121 ? 2.654 -8.594 21.113 1.00 49.75 121 LYS A C 1
ATOM 932 O O . LYS A 1 121 ? 2.583 -9.801 21.347 1.00 49.75 121 LYS A O 1
ATOM 937 N N . LYS A 1 122 ? 3.801 -7.910 21.157 1.00 45.16 122 LYS A N 1
ATOM 938 C CA . LYS A 1 122 ? 5.019 -8.454 21.758 1.00 45.16 122 LYS A CA 1
ATOM 939 C C . LYS A 1 122 ? 4.691 -8.712 23.224 1.00 45.16 122 LYS A C 1
ATOM 941 O O . LYS A 1 122 ? 4.876 -7.849 24.079 1.00 45.16 122 LYS A O 1
ATOM 946 N N . THR A 1 123 ? 4.118 -9.873 23.511 1.00 38.62 123 THR A N 1
ATOM 947 C CA . THR A 1 123 ? 4.007 -10.383 24.862 1.00 38.62 123 THR A CA 1
ATOM 948 C C . THR A 1 123 ? 5.447 -10.607 25.262 1.00 38.62 123 THR A C 1
ATOM 950 O O . THR A 1 123 ? 6.078 -11.580 24.857 1.00 38.62 123 THR A O 1
ATOM 953 N N . SER A 1 124 ? 6.011 -9.657 26.004 1.00 40.56 124 SER A N 1
ATOM 954 C CA . SER A 1 124 ? 7.116 -9.969 26.884 1.00 40.56 124 SER A CA 1
ATOM 955 C C . SER A 1 124 ? 6.574 -11.010 27.856 1.00 40.56 124 SER A C 1
ATOM 957 O O . SER A 1 124 ? 6.027 -10.690 28.911 1.00 40.56 124 SER A O 1
ATOM 959 N N . LEU A 1 125 ? 6.678 -12.282 27.471 1.00 43.97 125 LEU A N 1
ATOM 960 C CA . LEU A 1 125 ? 6.669 -13.372 28.424 1.00 43.97 125 LEU A CA 1
ATOM 961 C C . LEU A 1 125 ? 7.939 -13.173 29.246 1.00 43.97 125 LEU A C 1
ATOM 963 O O . LEU A 1 125 ? 9.019 -13.669 28.944 1.00 43.97 125 LEU A O 1
ATOM 967 N N . ARG A 1 126 ? 7.800 -12.323 30.264 1.00 45.06 126 ARG A N 1
ATOM 968 C CA . ARG A 1 126 ? 8.560 -12.419 31.495 1.00 45.06 126 ARG A CA 1
ATOM 969 C C . ARG A 1 126 ? 8.256 -13.797 32.071 1.00 45.06 126 ARG A C 1
ATOM 971 O O . ARG A 1 126 ? 7.425 -13.911 32.962 1.00 45.06 126 ARG A O 1
ATOM 978 N N . GLU A 1 127 ? 8.932 -14.826 31.592 1.00 40.19 127 GLU A N 1
ATOM 979 C CA . GLU A 1 127 ? 9.114 -16.024 32.396 1.00 40.19 127 GLU A CA 1
ATOM 980 C C . GLU A 1 127 ? 10.369 -15.799 33.234 1.00 40.19 127 GLU A C 1
ATOM 982 O O . GLU A 1 127 ? 11.490 -16.141 32.878 1.00 40.19 127 GLU A O 1
ATOM 987 N N . LYS A 1 128 ? 10.155 -15.116 34.365 1.00 41.66 128 LYS A N 1
ATOM 988 C CA . LYS A 1 128 ? 10.802 -15.562 35.591 1.00 41.66 128 LYS A CA 1
ATOM 989 C C . LYS A 1 128 ? 10.073 -16.844 35.990 1.00 41.66 128 LYS A C 1
ATOM 991 O O . LYS A 1 128 ? 8.978 -16.747 36.545 1.00 41.66 128 LYS A O 1
ATOM 996 N N . LEU A 1 129 ? 10.677 -17.990 35.709 1.00 36.41 129 LEU A N 1
ATOM 997 C CA . LEU A 1 129 ? 10.615 -19.152 36.587 1.00 36.41 129 LEU A CA 1
ATOM 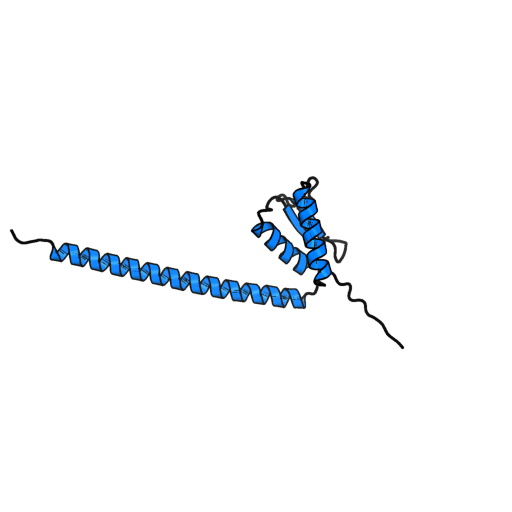998 C C . LEU A 1 129 ? 11.968 -19.861 36.549 1.00 36.41 129 LEU A C 1
ATOM 1000 O O . LEU A 1 129 ? 12.439 -20.140 35.427 1.00 36.41 129 LEU A O 1
#